Protein AF-A0A662FKS8-F1 (afdb_monomer)

Nearest PDB structures (foldseek):
  6sqw-assembly1_A  TM=7.108E-01  e=2.155E-01  Mus musculus
  2efk-assembly1_A-2  TM=2.764E-01  e=3.261E+00  Homo sapiens
  2ysu-assembly1_B  TM=3.121E-01  e=6.078E+00  Escherichia coli
  3m3w-assembly1_A  TM=3.050E-01  e=9.032E+00  Mus musculus

Structure (mmCIF, N/CA/C/O backbone):
data_AF-A0A662FKS8-F1
#
_entry.id   AF-A0A662FKS8-F1
#
loop_
_atom_site.group_PDB
_atom_site.id
_atom_site.type_symbol
_atom_site.label_atom_id
_atom_site.label_alt_id
_atom_site.label_comp_id
_atom_site.label_asym_id
_atom_site.label_entity_id
_atom_site.label_seq_id
_atom_site.pdbx_PDB_ins_code
_atom_site.Cartn_x
_atom_site.Cartn_y
_atom_site.Cartn_z
_atom_site.occupancy
_atom_site.B_iso_or_equiv
_atom_site.auth_seq_id
_atom_site.auth_comp_id
_atom_site.auth_asym_id
_atom_site.auth_atom_id
_atom_site.pdbx_PDB_model_num
ATOM 1 N N . MET A 1 1 ? -6.201 -9.987 4.653 1.00 87.56 1 MET A N 1
ATOM 2 C CA . MET A 1 1 ? -5.040 -9.617 3.800 1.00 87.56 1 MET A CA 1
ATOM 3 C C . MET A 1 1 ? -4.312 -8.409 4.376 1.00 87.56 1 MET A C 1
ATOM 5 O O . MET A 1 1 ? -3.123 -8.530 4.635 1.00 87.56 1 MET A O 1
ATOM 9 N N . LEU A 1 2 ? -5.016 -7.303 4.649 1.00 87.38 2 LEU A N 1
ATOM 10 C CA . LEU A 1 2 ? -4.445 -6.095 5.264 1.00 87.38 2 LEU A CA 1
ATOM 11 C C . LEU A 1 2 ? -3.769 -6.358 6.621 1.00 87.38 2 LEU A C 1
ATOM 13 O O . LEU A 1 2 ? -2.691 -5.835 6.868 1.00 87.38 2 LEU A O 1
ATOM 17 N N . ASP A 1 3 ? -4.289 -7.275 7.442 1.00 90.62 3 ASP A N 1
ATOM 18 C CA . ASP A 1 3 ? -3.615 -7.649 8.698 1.00 90.62 3 ASP A CA 1
ATOM 19 C C . ASP A 1 3 ? -2.212 -8.233 8.472 1.00 90.62 3 ASP A C 1
ATOM 21 O O . ASP A 1 3 ? -1.284 -7.955 9.229 1.00 90.62 3 ASP A O 1
ATOM 25 N N . LYS A 1 4 ? -2.026 -9.011 7.394 1.00 95.06 4 LYS A N 1
ATOM 26 C CA . LYS A 1 4 ? -0.710 -9.551 7.020 1.00 95.06 4 LYS A CA 1
ATOM 27 C C . LYS A 1 4 ? 0.230 -8.438 6.549 1.00 95.06 4 LYS A C 1
ATOM 29 O O . LYS A 1 4 ? 1.414 -8.484 6.861 1.00 95.06 4 LYS A O 1
ATOM 34 N N . ILE A 1 5 ? -0.297 -7.432 5.848 1.00 94.88 5 ILE A N 1
ATOM 35 C CA . ILE A 1 5 ? 0.454 -6.230 5.459 1.00 94.88 5 ILE A CA 1
ATOM 36 C C . ILE A 1 5 ? 0.915 -5.458 6.702 1.00 94.88 5 ILE A C 1
ATOM 38 O O . ILE A 1 5 ? 2.095 -5.127 6.813 1.00 94.88 5 ILE A O 1
ATOM 42 N N . ASN A 1 6 ? 0.032 -5.271 7.683 1.00 92.88 6 ASN A N 1
ATOM 43 C CA . ASN A 1 6 ? 0.369 -4.609 8.944 1.00 92.88 6 ASN A CA 1
ATOM 44 C C . ASN A 1 6 ? 1.439 -5.375 9.733 1.00 92.88 6 ASN A C 1
ATOM 46 O O . ASN A 1 6 ? 2.321 -4.764 10.333 1.00 92.88 6 ASN A O 1
ATOM 50 N N . LEU A 1 7 ? 1.417 -6.713 9.712 1.00 95.50 7 LEU A N 1
ATOM 51 C CA . LEU A 1 7 ? 2.482 -7.523 10.317 1.00 95.50 7 LEU A CA 1
ATOM 52 C C . LEU A 1 7 ? 3.845 -7.286 9.648 1.00 95.50 7 LEU A C 1
ATOM 54 O O . LEU A 1 7 ? 4.850 -7.175 10.352 1.00 95.50 7 LEU A O 1
ATOM 58 N N . ILE A 1 8 ? 3.882 -7.165 8.317 1.00 95.44 8 ILE A N 1
ATOM 59 C CA . ILE A 1 8 ? 5.109 -6.835 7.576 1.00 95.44 8 ILE A CA 1
ATOM 60 C C . ILE A 1 8 ? 5.602 -5.438 7.962 1.00 95.44 8 ILE A C 1
ATOM 62 O O . ILE A 1 8 ? 6.772 -5.289 8.315 1.00 95.44 8 ILE A O 1
ATOM 66 N N . ASN A 1 9 ? 4.720 -4.435 7.958 1.00 95.12 9 ASN A N 1
ATOM 67 C CA . ASN A 1 9 ? 5.073 -3.062 8.326 1.00 95.12 9 ASN A CA 1
ATOM 68 C C . ASN A 1 9 ? 5.635 -2.982 9.752 1.00 95.12 9 ASN A C 1
ATOM 70 O O . ASN A 1 9 ? 6.701 -2.406 9.945 1.00 95.12 9 ASN A O 1
ATOM 74 N N . LYS A 1 10 ? 5.018 -3.667 10.726 1.00 94.81 10 LYS A N 1
ATOM 75 C CA . LYS A 1 10 ? 5.552 -3.777 12.097 1.00 94.81 10 LYS A CA 1
ATOM 76 C C . LYS A 1 10 ? 6.940 -4.418 12.142 1.00 94.81 10 LYS A C 1
ATOM 78 O O . LYS A 1 10 ? 7.784 -4.009 12.935 1.00 94.81 10 LYS A O 1
ATOM 83 N N . GLY A 1 11 ? 7.183 -5.447 11.328 1.00 96.56 11 GLY A N 1
ATOM 84 C CA . GLY A 1 11 ? 8.498 -6.083 11.229 1.00 96.56 11 GLY A CA 1
ATOM 85 C C . GLY A 1 11 ? 9.567 -5.137 10.677 1.00 96.56 11 GLY A C 1
ATOM 86 O O . GLY A 1 11 ? 10.688 -5.105 11.179 1.00 96.56 11 GLY A O 1
ATOM 87 N N . LEU A 1 12 ? 9.211 -4.334 9.676 1.00 93.88 12 LEU A N 1
ATOM 88 C CA . LEU A 1 12 ? 10.117 -3.373 9.053 1.00 93.88 12 LEU A CA 1
ATOM 89 C C . LEU A 1 12 ? 10.364 -2.148 9.924 1.00 93.88 12 LEU A C 1
ATOM 91 O O . LEU A 1 12 ? 11.506 -1.720 10.020 1.00 93.88 12 LEU A O 1
ATOM 95 N N . GLU A 1 13 ? 9.346 -1.648 10.618 1.00 94.62 13 GLU A N 1
ATOM 96 C CA . GLU A 1 13 ? 9.494 -0.580 11.608 1.00 94.62 13 GLU A CA 1
ATOM 97 C C . GLU A 1 13 ? 10.443 -1.006 12.734 1.00 94.62 13 GLU A C 1
ATOM 99 O O . GLU A 1 13 ? 11.338 -0.257 13.110 1.00 94.62 13 GLU A O 1
ATOM 104 N N . LYS A 1 14 ? 10.336 -2.250 13.221 1.00 96.25 14 LYS A N 1
ATOM 105 C CA . LYS A 1 14 ? 11.303 -2.797 14.189 1.00 96.25 14 LYS A CA 1
ATOM 106 C C . LYS A 1 14 ? 12.727 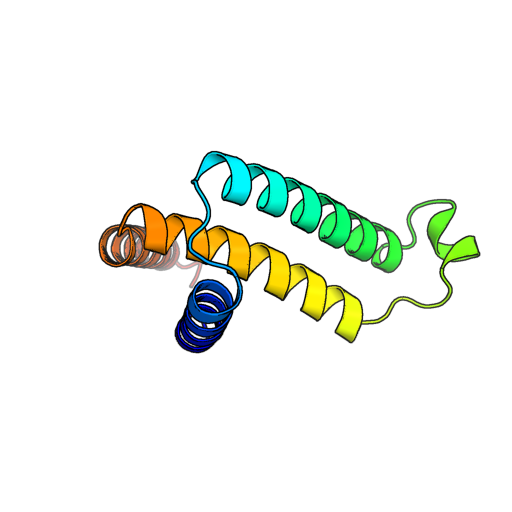-2.866 13.636 1.00 96.25 14 LYS A C 1
ATOM 108 O O . LYS A 1 14 ? 13.677 -2.728 14.399 1.00 96.25 14 LYS A O 1
ATOM 113 N N . LYS A 1 15 ? 12.879 -3.130 12.335 1.00 95.88 15 LYS A N 1
ATOM 114 C CA . LYS A 1 15 ? 14.184 -3.297 11.682 1.00 95.88 15 LYS A CA 1
ATOM 115 C C . LYS A 1 15 ? 14.849 -1.965 11.326 1.00 95.88 15 LYS A C 1
ATOM 117 O O . LYS A 1 15 ? 16.065 -1.859 11.440 1.00 95.88 15 LYS A O 1
ATOM 122 N N . PHE A 1 16 ? 14.075 -0.987 10.865 1.00 92.69 16 PHE A N 1
ATOM 123 C CA . PHE A 1 16 ? 14.574 0.247 10.249 1.00 92.69 16 PHE A CA 1
ATOM 124 C C . PHE A 1 16 ? 14.147 1.526 10.981 1.00 92.69 16 PHE A C 1
ATOM 126 O O . PHE A 1 16 ? 14.620 2.607 10.642 1.00 92.69 16 PHE A O 1
ATOM 133 N N . GLY A 1 17 ? 13.298 1.411 12.002 1.00 91.44 17 GLY A N 1
ATOM 134 C CA . GLY A 1 17 ? 12.693 2.540 12.697 1.00 91.44 17 GLY A CA 1
ATOM 135 C C . GLY A 1 17 ? 11.403 3.020 12.032 1.00 91.44 17 GLY A C 1
ATOM 136 O O . GLY A 1 17 ? 11.062 2.637 10.910 1.00 91.44 17 GLY A O 1
ATOM 137 N N . LYS A 1 18 ? 10.666 3.862 12.758 1.00 89.25 18 LYS A N 1
ATOM 138 C CA . LYS A 1 18 ? 9.447 4.503 12.261 1.00 89.25 18 LYS A CA 1
ATOM 139 C C . LYS A 1 18 ? 9.805 5.667 11.341 1.00 89.25 18 LYS A C 1
ATOM 141 O O . LYS A 1 18 ? 10.645 6.495 11.687 1.00 89.25 18 LYS A O 1
ATOM 146 N N . GLU A 1 19 ? 9.141 5.742 10.193 1.00 91.00 19 GLU A N 1
ATOM 147 C CA . GLU A 1 19 ? 9.295 6.843 9.241 1.00 91.00 19 GLU A CA 1
ATOM 148 C C . GLU A 1 19 ? 8.317 7.987 9.543 1.00 91.00 19 GLU A C 1
ATOM 150 O O . GLU A 1 19 ? 7.203 7.775 10.039 1.00 91.00 19 GLU A O 1
ATOM 155 N N . ASP A 1 20 ? 8.741 9.215 9.242 1.00 94.88 20 ASP A N 1
ATOM 156 C CA . ASP A 1 20 ? 7.867 10.385 9.255 1.00 94.88 20 ASP A CA 1
ATOM 157 C C . ASP A 1 20 ? 6.888 10.343 8.060 1.00 94.88 20 ASP A C 1
ATOM 159 O O . ASP A 1 20 ? 7.158 9.676 7.055 1.00 94.88 20 ASP A O 1
ATOM 163 N N . PRO A 1 21 ? 5.738 11.035 8.137 1.00 96.94 21 PRO A N 1
ATOM 164 C CA . PRO A 1 21 ? 4.688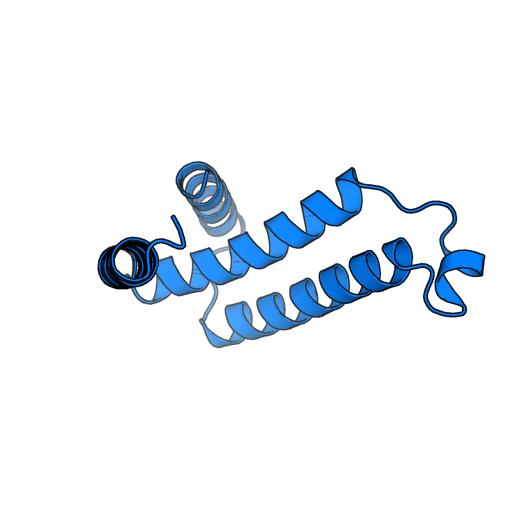 10.890 7.137 1.00 96.94 21 PRO A CA 1
ATOM 165 C C . PRO A 1 21 ? 5.099 11.450 5.771 1.00 96.94 21 PRO A C 1
ATOM 167 O O . PRO A 1 21 ? 4.641 10.938 4.753 1.00 96.94 21 PRO A O 1
ATOM 170 N N . PHE A 1 22 ? 6.000 12.436 5.711 1.00 97.75 22 PHE A N 1
ATOM 171 C CA . PHE A 1 22 ? 6.485 12.961 4.435 1.00 97.75 22 PHE A CA 1
ATOM 172 C C . PHE A 1 22 ? 7.401 11.958 3.738 1.00 97.75 22 PHE A C 1
ATOM 174 O O . PHE A 1 22 ? 7.275 11.767 2.530 1.00 97.75 22 PHE A O 1
ATOM 181 N N . ARG A 1 23 ? 8.250 11.240 4.484 1.00 97.00 23 ARG A N 1
ATOM 182 C CA . ARG A 1 23 ? 9.017 10.112 3.933 1.00 97.00 23 ARG A CA 1
ATOM 183 C C . ARG A 1 23 ? 8.124 8.973 3.457 1.00 97.00 23 ARG A C 1
ATOM 185 O O . ARG A 1 23 ? 8.345 8.461 2.359 1.00 97.00 23 ARG A O 1
ATOM 192 N N . ILE A 1 24 ? 7.084 8.626 4.218 1.00 97.50 24 ILE A N 1
ATOM 193 C CA . ILE A 1 24 ? 6.104 7.619 3.781 1.00 97.50 24 ILE A CA 1
ATOM 194 C C . ILE A 1 24 ? 5.456 8.055 2.457 1.00 97.50 24 ILE A C 1
ATOM 196 O O . ILE A 1 24 ? 5.347 7.246 1.538 1.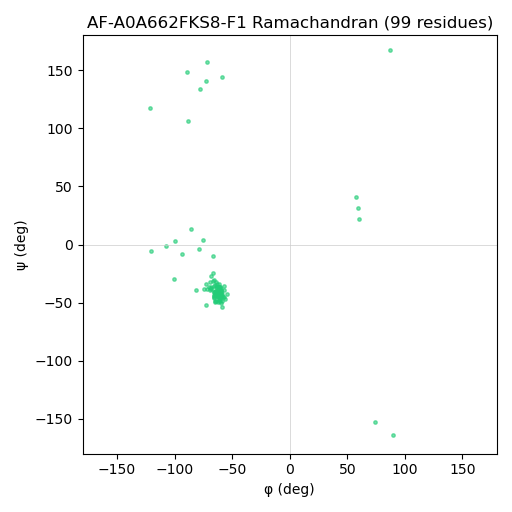00 97.50 24 ILE A O 1
ATOM 200 N N . MET A 1 25 ? 5.103 9.337 2.311 1.00 98.38 25 MET A N 1
ATOM 201 C CA . MET A 1 25 ? 4.563 9.868 1.055 1.00 98.38 25 MET A CA 1
ATOM 202 C C . MET A 1 25 ? 5.572 9.832 -0.098 1.00 98.38 25 MET A C 1
ATOM 204 O O . MET A 1 25 ? 5.186 9.490 -1.213 1.00 98.38 25 MET A O 1
ATOM 208 N N . THR A 1 26 ? 6.854 10.137 0.138 1.00 98.19 26 THR A N 1
ATOM 209 C CA . THR A 1 26 ? 7.875 10.012 -0.920 1.00 98.19 26 THR A CA 1
ATOM 210 C C . THR A 1 26 ? 8.012 8.575 -1.411 1.00 98.19 26 THR A C 1
ATOM 212 O O . THR A 1 26 ? 8.045 8.357 -2.619 1.00 98.19 26 THR A O 1
ATOM 215 N N . ARG A 1 27 ? 7.992 7.598 -0.495 1.00 97.25 27 ARG A N 1
ATOM 216 C CA . ARG A 1 27 ? 8.022 6.176 -0.846 1.00 97.25 27 ARG A CA 1
ATOM 217 C C . ARG A 1 27 ? 6.760 5.762 -1.588 1.00 97.25 27 ARG A C 1
ATOM 219 O O . ARG A 1 27 ? 6.855 5.133 -2.626 1.00 97.25 27 ARG A O 1
ATOM 226 N N . LEU A 1 28 ? 5.579 6.189 -1.135 1.00 98.44 28 LEU A N 1
ATOM 227 C CA . LEU A 1 28 ? 4.326 5.904 -1.838 1.00 98.44 28 LEU A CA 1
ATOM 228 C C . LEU A 1 28 ? 4.376 6.350 -3.309 1.00 98.44 28 LEU A C 1
ATOM 230 O O . LEU A 1 28 ? 3.924 5.617 -4.184 1.00 98.44 28 LEU A O 1
ATOM 234 N N . LEU A 1 29 ? 4.924 7.536 -3.582 1.00 98.56 29 LEU A N 1
ATOM 235 C CA . LEU A 1 29 ? 5.065 8.051 -4.946 1.00 98.56 29 LEU A CA 1
ATOM 236 C C . LEU A 1 29 ? 6.081 7.254 -5.775 1.00 98.56 29 LEU A C 1
ATOM 238 O O . LEU A 1 29 ? 5.834 7.021 -6.958 1.00 98.56 29 LEU A O 1
ATOM 242 N N . GLU A 1 30 ? 7.184 6.818 -5.165 1.00 98.44 30 GLU A N 1
ATOM 243 C CA . GLU A 1 30 ? 8.156 5.909 -5.784 1.00 98.44 30 GLU A CA 1
ATOM 244 C C . GLU A 1 30 ? 7.486 4.586 -6.187 1.00 98.44 30 GLU A C 1
ATOM 246 O O . GLU A 1 30 ? 7.477 4.242 -7.371 1.00 98.44 30 GLU A O 1
ATOM 251 N N . GLU A 1 31 ? 6.802 3.924 -5.248 1.00 98.38 31 GLU A N 1
ATOM 252 C CA . GLU A 1 31 ? 6.114 2.646 -5.487 1.00 98.38 31 GLU A CA 1
ATOM 253 C C . GLU A 1 31 ? 4.981 2.782 -6.522 1.00 98.38 31 GLU A C 1
ATOM 255 O O . GLU A 1 31 ? 4.741 1.888 -7.335 1.00 98.38 31 GLU A O 1
ATOM 260 N N . CYS A 1 32 ? 4.292 3.930 -6.562 1.00 98.56 32 CYS A N 1
ATOM 261 C CA . CYS A 1 32 ? 3.302 4.217 -7.605 1.00 98.56 32 CYS A CA 1
ATOM 262 C C . CYS A 1 32 ? 3.945 4.333 -8.995 1.00 98.56 32 CYS A C 1
ATOM 264 O O . CYS A 1 32 ? 3.344 3.909 -9.984 1.00 98.56 32 CYS A O 1
ATOM 266 N N . GLY A 1 33 ? 5.157 4.888 -9.086 1.00 98.00 33 GLY A N 1
ATOM 267 C CA . GLY A 1 33 ? 5.935 4.930 -10.323 1.00 98.00 33 GLY A CA 1
ATOM 268 C C . GLY A 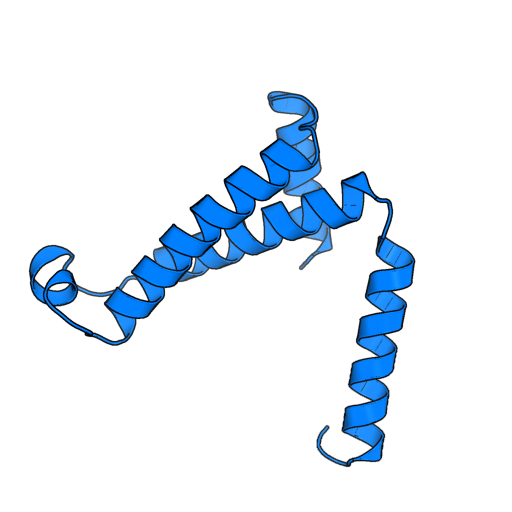1 33 ? 6.335 3.534 -10.806 1.00 98.00 33 GLY A C 1
ATOM 269 O O . GLY A 1 33 ? 6.197 3.235 -11.997 1.00 98.00 33 GLY A O 1
ATOM 270 N N . GLU A 1 34 ? 6.765 2.661 -9.892 1.00 97.12 34 GLU A N 1
ATOM 271 C CA . GLU A 1 34 ? 7.101 1.265 -10.203 1.00 97.12 34 GLU A CA 1
ATOM 272 C C . GLU A 1 34 ? 5.867 0.466 -10.642 1.00 97.12 34 GLU A C 1
ATOM 274 O O . GLU A 1 34 ? 5.893 -0.211 -11.678 1.00 97.12 34 GLU A O 1
ATOM 279 N N . LEU A 1 35 ? 4.744 0.615 -9.933 1.00 97.75 35 LEU A N 1
ATOM 280 C CA . LEU A 1 35 ? 3.476 -0.001 -10.316 1.00 97.75 35 LEU A CA 1
ATOM 281 C C . LEU A 1 35 ? 3.011 0.487 -11.696 1.00 97.75 35 LEU A C 1
ATOM 283 O O . LEU A 1 35 ? 2.665 -0.329 -12.553 1.00 97.75 35 LEU A O 1
ATOM 287 N N . ALA A 1 36 ? 3.058 1.797 -11.954 1.00 95.88 36 ALA A N 1
ATOM 288 C CA . ALA A 1 36 ? 2.712 2.363 -13.257 1.00 95.88 36 ALA A CA 1
ATOM 289 C C . ALA A 1 36 ? 3.623 1.829 -14.374 1.00 95.88 36 ALA A C 1
ATOM 291 O O . ALA A 1 36 ? 3.163 1.569 -15.489 1.00 95.88 36 ALA A O 1
ATOM 292 N N . GLN A 1 37 ? 4.909 1.612 -14.084 1.00 93.00 37 GLN A N 1
ATOM 293 C CA . GLN A 1 37 ? 5.823 0.963 -15.016 1.00 93.00 37 GLN A CA 1
ATOM 294 C C . GLN A 1 37 ? 5.414 -0.484 -15.315 1.00 93.00 37 GLN A C 1
ATOM 296 O O . GLN A 1 37 ? 5.455 -0.865 -16.487 1.00 93.00 37 GLN A O 1
ATOM 301 N N . GLN A 1 38 ? 5.034 -1.279 -14.310 1.00 94.25 38 GLN A N 1
ATOM 302 C CA . GLN A 1 38 ? 4.577 -2.653 -14.542 1.00 94.25 38 GLN A CA 1
ATOM 303 C C . GLN A 1 38 ? 3.274 -2.682 -15.344 1.00 94.25 38 GLN A C 1
ATOM 305 O O . GLN A 1 38 ? 3.169 -3.461 -16.286 1.00 94.25 38 GLN A O 1
ATOM 310 N N . VAL A 1 39 ? 2.314 -1.801 -15.045 1.00 94.06 39 VAL A N 1
ATOM 311 C CA . VAL A 1 39 ? 1.075 -1.677 -15.832 1.00 94.06 39 VAL A CA 1
ATOM 312 C C . VAL A 1 39 ? 1.394 -1.335 -17.287 1.00 94.06 39 VAL A C 1
ATOM 314 O O . VAL A 1 39 ? 0.946 -2.032 -18.188 1.00 94.06 39 VAL A O 1
ATOM 317 N N . ASN A 1 40 ? 2.244 -0.333 -17.536 1.00 91.00 40 ASN A N 1
ATOM 318 C CA . ASN A 1 40 ? 2.666 0.020 -18.895 1.00 91.00 40 ASN A CA 1
ATOM 319 C C . ASN A 1 40 ? 3.310 -1.167 -19.639 1.00 91.00 40 ASN A C 1
ATOM 321 O O . ASN A 1 40 ? 3.067 -1.348 -20.833 1.00 91.00 40 ASN A O 1
ATOM 325 N N . HIS A 1 41 ? 4.107 -1.976 -18.933 1.00 90.06 41 HIS A N 1
ATOM 326 C CA . HIS A 1 41 ? 4.725 -3.173 -19.498 1.00 90.06 41 HIS A CA 1
ATOM 327 C C . HIS A 1 41 ? 3.674 -4.229 -19.873 1.00 90.06 41 HIS A C 1
ATOM 329 O O . HIS A 1 41 ? 3.741 -4.776 -20.972 1.00 90.06 41 HIS A O 1
ATOM 335 N N . PHE A 1 42 ? 2.682 -4.468 -19.012 1.00 91.19 42 PHE A N 1
ATOM 336 C CA . PHE A 1 42 ? 1.580 -5.402 -19.271 1.00 91.19 42 PHE A CA 1
ATOM 337 C C . PHE A 1 42 ? 0.668 -4.966 -20.422 1.00 91.19 42 PHE A C 1
ATOM 339 O O . PHE A 1 42 ? 0.310 -5.796 -21.252 1.00 91.19 42 PHE A O 1
ATOM 346 N N . GLU A 1 43 ? 0.357 -3.674 -20.519 1.00 90.88 43 GLU A N 1
ATOM 347 C CA . GLU A 1 43 ? -0.473 -3.115 -21.596 1.00 90.88 43 GLU A CA 1
ATOM 348 C C . GLU A 1 43 ? 0.278 -2.992 -22.936 1.00 90.88 43 GLU A C 1
ATOM 350 O O . GLU A 1 4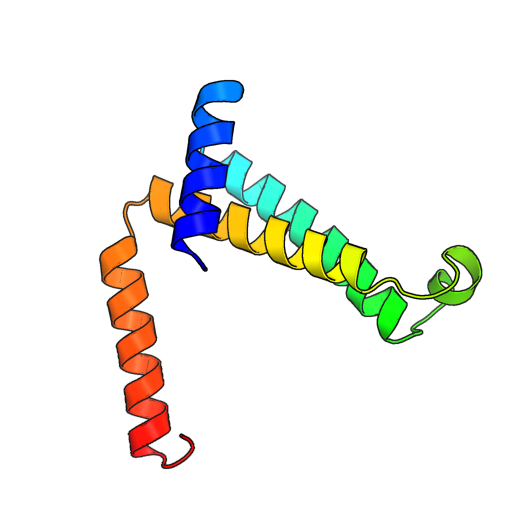3 ? -0.240 -2.420 -23.895 1.00 90.88 43 GLU A O 1
ATOM 355 N N . GLY A 1 44 ? 1.529 -3.468 -23.016 1.00 81.12 44 GLY A N 1
ATOM 356 C CA . GLY A 1 44 ? 2.324 -3.468 -24.250 1.00 81.12 44 GLY A CA 1
ATOM 357 C C . GLY A 1 44 ? 2.563 -2.070 -24.831 1.00 81.12 44 GLY A C 1
ATOM 358 O O . GLY A 1 44 ? 2.805 -1.911 -26.026 1.00 81.12 44 GLY A O 1
ATOM 359 N N . SER A 1 45 ? 2.465 -1.026 -24.006 1.00 72.00 45 SER A N 1
ATOM 360 C CA . SER A 1 45 ? 2.449 0.352 -24.486 1.00 72.00 45 SER A CA 1
ATOM 361 C C . SER A 1 45 ? 3.865 0.927 -24.600 1.00 72.00 45 SER A C 1
ATOM 363 O O . SER A 1 45 ? 4.496 1.300 -23.611 1.00 72.00 45 SER A O 1
ATOM 365 N N . GLY A 1 46 ? 4.355 1.075 -25.834 1.00 67.12 46 GLY A N 1
ATOM 366 C CA . GLY A 1 46 ? 5.600 1.783 -26.156 1.00 67.12 46 GLY A CA 1
ATOM 367 C C . GLY A 1 46 ? 6.868 0.917 -26.149 1.00 67.12 46 GLY A C 1
ATOM 368 O O . GLY A 1 46 ? 6.832 -0.308 -26.188 1.00 67.12 46 GLY A O 1
ATOM 369 N N . LEU A 1 47 ? 8.038 1.567 -26.105 1.00 70.38 47 LEU A N 1
ATOM 370 C CA . LEU A 1 47 ? 9.355 0.918 -26.262 1.00 70.38 47 LEU A CA 1
ATOM 371 C C . LEU A 1 47 ? 9.737 -0.047 -25.119 1.00 70.38 47 LEU A C 1
ATOM 373 O O . LEU A 1 47 ? 10.753 -0.735 -25.225 1.00 70.38 47 LEU A O 1
ATOM 377 N N . LYS A 1 48 ? 8.984 -0.082 -24.009 1.00 63.59 48 LYS A N 1
ATOM 378 C CA . LYS A 1 48 ? 9.319 -0.908 -22.838 1.00 63.59 48 LYS A CA 1
ATOM 379 C C . LYS A 1 48 ? 9.092 -2.397 -23.081 1.00 63.59 48 LYS A C 1
ATOM 381 O O . LYS A 1 48 ? 9.917 -3.181 -22.624 1.00 63.59 48 LYS A O 1
ATOM 386 N N . GLN A 1 49 ? 8.082 -2.785 -23.861 1.00 64.50 49 GLN A N 1
ATOM 387 C CA . GLN A 1 49 ? 7.872 -4.191 -24.226 1.00 64.50 49 GLN A CA 1
ATOM 388 C C . GLN A 1 49 ? 9.092 -4.760 -24.973 1.00 64.50 49 GLN A C 1
ATOM 390 O O . GLN A 1 49 ? 9.580 -5.838 -24.649 1.00 64.50 49 GLN A O 1
ATOM 395 N N . LEU A 1 50 ? 9.669 -3.969 -25.884 1.00 65.69 50 LEU A N 1
ATOM 396 C CA . LEU A 1 50 ? 10.881 -4.334 -26.627 1.00 65.69 50 LEU A CA 1
ATOM 397 C C . LEU A 1 50 ? 12.133 -4.448 -25.737 1.00 65.69 50 LEU A C 1
ATOM 399 O O . LEU A 1 50 ? 13.079 -5.136 -26.107 1.00 65.69 50 LEU A O 1
ATOM 403 N N . LYS A 1 51 ? 12.167 -3.767 -24.582 1.00 70.94 51 LYS A N 1
ATOM 404 C CA . LYS A 1 51 ? 13.342 -3.706 -23.691 1.00 70.94 51 LYS A CA 1
ATOM 405 C C . LYS A 1 51 ? 13.269 -4.643 -22.486 1.00 70.94 51 LYS A C 1
ATOM 407 O O . LYS A 1 51 ? 14.312 -5.036 -21.977 1.00 70.94 51 LYS A O 1
ATOM 412 N N . MET A 1 52 ? 12.072 -4.938 -21.983 1.00 71.25 52 MET A N 1
ATOM 413 C CA . MET A 1 52 ? 11.881 -5.591 -20.679 1.00 71.25 52 MET A CA 1
ATOM 414 C C . MET A 1 52 ? 11.437 -7.057 -20.783 1.00 71.25 52 MET A C 1
ATOM 416 O O . MET A 1 52 ? 11.317 -7.723 -19.755 1.00 71.25 52 MET A O 1
ATOM 420 N N . GLY A 1 53 ? 11.253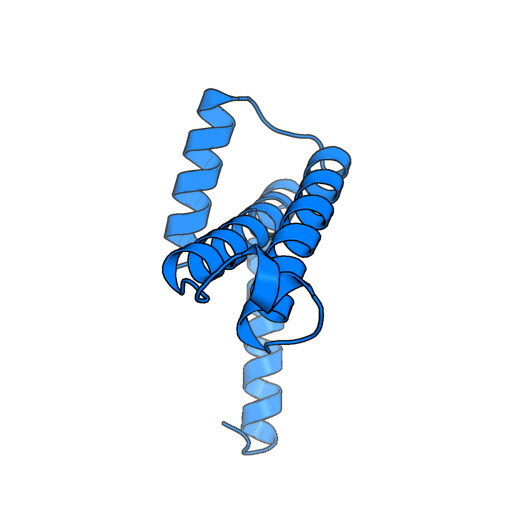 -7.573 -22.002 1.00 80.12 53 GLY A N 1
ATOM 421 C CA . GLY A 1 53 ? 10.825 -8.950 -22.248 1.00 80.12 53 GLY A CA 1
ATOM 422 C C . GLY A 1 53 ? 9.346 -9.158 -21.932 1.00 80.12 53 GLY A C 1
ATOM 423 O O . GLY A 1 53 ? 8.555 -8.221 -22.013 1.00 80.12 53 GLY A O 1
ATOM 424 N N . GLU A 1 54 ? 8.965 -10.379 -21.567 1.00 85.00 54 GLU A N 1
ATOM 425 C CA . GLU A 1 54 ? 7.574 -10.695 -21.232 1.00 85.00 54 GLU A CA 1
ATOM 426 C C . GLU A 1 54 ? 7.157 -10.110 -19.867 1.00 85.00 54 GLU A C 1
ATOM 428 O O . GLU A 1 54 ? 7.943 -10.151 -18.908 1.00 85.00 54 GLU A O 1
ATOM 433 N N . PRO A 1 55 ? 5.922 -9.593 -19.741 1.00 88.56 55 PRO A N 1
ATOM 434 C CA . PRO A 1 55 ? 5.383 -9.140 -18.465 1.00 88.56 55 PRO A CA 1
ATOM 435 C C . PRO A 1 55 ? 5.345 -10.263 -17.417 1.00 88.56 55 PRO A C 1
ATOM 437 O O . PRO A 1 55 ? 5.058 -11.423 -17.716 1.00 88.56 55 PRO A O 1
ATOM 440 N N . ASN A 1 56 ? 5.604 -9.925 -16.151 1.00 91.75 56 ASN A N 1
ATOM 441 C CA . ASN A 1 56 ? 5.684 -10.895 -15.056 1.00 91.75 56 ASN A CA 1
ATOM 442 C C . ASN A 1 56 ? 4.662 -10.572 -13.955 1.00 91.75 56 ASN A C 1
ATOM 444 O O . ASN A 1 56 ? 4.743 -9.535 -13.295 1.00 91.75 56 ASN A O 1
ATOM 448 N N . LYS A 1 57 ? 3.711 -11.488 -13.723 1.00 94.69 57 LYS A N 1
ATOM 449 C CA . LYS A 1 57 ? 2.609 -11.271 -12.768 1.00 94.69 57 LYS A CA 1
ATOM 450 C C . LYS A 1 57 ? 3.092 -11.176 -11.323 1.00 94.69 57 LYS A C 1
ATOM 452 O O . LYS A 1 57 ? 2.492 -10.452 -10.538 1.00 94.69 57 LYS A O 1
ATOM 457 N N . GLN A 1 58 ? 4.167 -11.876 -10.967 1.00 96.69 58 GLN A N 1
ATOM 458 C CA . GLN A 1 58 ? 4.761 -11.798 -9.636 1.00 96.69 58 GLN A CA 1
ATOM 459 C C . GLN A 1 58 ? 5.399 -10.427 -9.388 1.00 96.69 58 GLN A C 1
ATOM 461 O O . GLN A 1 58 ? 5.268 -9.908 -8.285 1.00 96.69 58 GLN A O 1
ATOM 466 N N . LYS A 1 59 ? 6.028 -9.816 -10.404 1.00 95.25 59 LYS A N 1
ATOM 467 C CA . LYS A 1 59 ? 6.538 -8.438 -10.305 1.00 95.25 59 LYS A CA 1
ATOM 468 C C . LYS A 1 59 ? 5.399 -7.441 -10.123 1.00 95.25 59 LYS A C 1
ATOM 470 O O . LYS A 1 59 ? 5.429 -6.668 -9.180 1.00 95.25 59 LYS A O 1
ATOM 475 N N . LEU A 1 60 ? 4.352 -7.533 -10.944 1.00 96.69 60 LEU A N 1
ATOM 476 C CA . LEU A 1 60 ? 3.172 -6.678 -10.789 1.00 96.69 60 LEU A CA 1
ATOM 477 C C . LEU A 1 60 ? 2.539 -6.821 -9.393 1.00 96.69 60 LEU A C 1
ATOM 479 O O . LEU A 1 60 ? 2.234 -5.823 -8.750 1.00 96.69 60 LEU A O 1
ATOM 483 N N . ALA A 1 61 ? 2.379 -8.052 -8.899 1.00 97.56 61 ALA A N 1
ATOM 484 C CA . ALA A 1 61 ? 1.836 -8.303 -7.565 1.00 97.56 61 ALA A CA 1
ATOM 485 C C . ALA A 1 61 ? 2.718 -7.729 -6.445 1.00 97.56 61 ALA A C 1
ATOM 487 O O . ALA A 1 61 ? 2.185 -7.237 -5.451 1.00 97.56 61 ALA A O 1
ATOM 488 N N . LYS A 1 62 ? 4.047 -7.777 -6.608 1.00 97.31 62 LYS A N 1
ATOM 489 C CA . LYS A 1 62 ? 4.994 -7.151 -5.682 1.00 97.31 62 LYS A CA 1
ATOM 490 C C . LYS A 1 62 ? 4.787 -5.633 -5.638 1.00 97.31 62 LYS A C 1
ATOM 492 O O . LYS A 1 62 ? 4.590 -5.114 -4.546 1.00 97.31 62 LYS A O 1
ATOM 497 N N . GLU A 1 63 ? 4.712 -4.954 -6.783 1.00 98.25 63 GLU A N 1
ATOM 498 C CA . GLU A 1 63 ? 4.571 -3.487 -6.761 1.00 98.25 63 GLU A CA 1
ATOM 499 C C . GLU A 1 63 ? 3.190 -3.054 -6.234 1.00 98.25 63 GLU A C 1
ATOM 501 O O . GLU A 1 63 ? 3.070 -2.065 -5.516 1.00 98.25 63 GLU A O 1
ATOM 506 N N . VAL A 1 64 ? 2.133 -3.844 -6.481 1.00 98.25 64 VAL A N 1
ATOM 507 C CA . VAL A 1 64 ? 0.830 -3.644 -5.815 1.00 98.25 64 VAL A CA 1
ATOM 508 C C . VAL A 1 64 ? 0.967 -3.770 -4.294 1.00 98.25 64 VAL A C 1
ATOM 510 O O . VAL A 1 64 ? 0.415 -2.959 -3.548 1.00 98.25 64 VAL A O 1
ATOM 513 N N . GLN A 1 65 ? 1.688 -4.785 -3.812 1.00 97.81 65 GLN A N 1
ATOM 514 C CA . GLN A 1 65 ? 1.922 -4.969 -2.383 1.00 97.81 65 GLN A CA 1
ATOM 515 C C . GLN A 1 65 ? 2.705 -3.797 -1.780 1.00 97.81 65 GLN A C 1
ATOM 517 O O . GLN A 1 65 ? 2.367 -3.369 -0.673 1.00 97.81 65 GLN A O 1
ATOM 522 N N . ASP A 1 66 ? 3.729 -3.300 -2.469 1.00 98.00 66 ASP A N 1
ATOM 523 C CA . ASP A 1 66 ? 4.571 -2.211 -1.981 1.00 98.00 66 ASP A CA 1
ATOM 524 C C . ASP A 1 66 ? 3.769 -0.894 -1.871 1.00 98.00 66 ASP A C 1
ATOM 526 O O . ASP A 1 66 ? 3.789 -0.258 -0.812 1.00 98.00 66 ASP A O 1
ATOM 530 N N . VAL A 1 67 ? 2.893 -0.588 -2.841 1.00 98.44 67 VAL A N 1
ATOM 531 C CA . VAL A 1 67 ? 1.926 0.527 -2.735 1.00 98.44 67 VAL A CA 1
ATOM 532 C C . VAL A 1 67 ? 0.982 0.358 -1.539 1.00 98.44 67 VAL A C 1
ATOM 534 O O . VAL A 1 67 ? 0.838 1.274 -0.723 1.00 98.44 67 VAL A O 1
ATOM 537 N N . ILE A 1 68 ? 0.348 -0.814 -1.387 1.00 98.12 68 ILE A N 1
ATOM 538 C CA . ILE A 1 68 ? -0.575 -1.073 -0.265 1.00 98.12 68 ILE A CA 1
ATOM 539 C C . ILE A 1 68 ? 0.153 -0.914 1.074 1.00 98.12 68 ILE A C 1
ATOM 541 O O . ILE A 1 68 ? -0.414 -0.385 2.030 1.00 98.12 68 ILE A O 1
ATOM 545 N N . ARG A 1 69 ? 1.417 -1.340 1.164 1.00 97.00 69 ARG A N 1
ATOM 546 C CA . ARG A 1 69 ? 2.222 -1.193 2.379 1.00 97.00 69 ARG A CA 1
ATOM 547 C C . ARG A 1 69 ? 2.428 0.262 2.764 1.00 97.00 69 ARG A C 1
ATOM 549 O O . ARG A 1 69 ? 2.206 0.574 3.934 1.00 97.00 69 ARG A O 1
ATOM 556 N N . CYS A 1 70 ? 2.786 1.126 1.817 1.00 97.44 70 CYS A N 1
ATOM 557 C CA . CYS A 1 70 ? 2.940 2.556 2.078 1.00 97.44 70 CYS A CA 1
ATOM 558 C C . CYS A 1 70 ? 1.620 3.202 2.522 1.00 97.44 70 CYS A C 1
ATOM 560 O O . CYS A 1 70 ? 1.603 3.956 3.495 1.00 97.44 70 CYS A O 1
ATOM 562 N N . VAL A 1 71 ? 0.494 2.839 1.899 1.00 97.62 71 VAL A N 1
ATOM 563 C CA . VAL A 1 71 ? -0.835 3.303 2.339 1.00 97.62 71 VAL A CA 1
ATOM 564 C C . VAL A 1 71 ? -1.128 2.852 3.773 1.00 97.62 71 VAL A C 1
ATOM 566 O O . VAL A 1 71 ? -1.552 3.657 4.600 1.00 97.62 71 VAL A O 1
ATOM 569 N N . MET A 1 72 ? -0.841 1.593 4.115 1.00 96.81 72 MET A N 1
ATOM 570 C CA . MET A 1 72 ? -1.045 1.098 5.479 1.00 96.81 72 MET A CA 1
ATOM 571 C C . MET A 1 72 ? -0.118 1.769 6.503 1.00 96.81 72 MET A C 1
ATOM 573 O O . MET A 1 72 ? -0.527 1.960 7.644 1.00 96.81 72 MET A O 1
ATOM 577 N N . GLN A 1 73 ? 1.091 2.196 6.118 1.00 95.94 73 GLN A N 1
ATOM 578 C CA . GLN A 1 73 ? 1.945 3.009 6.994 1.00 95.94 73 GLN A CA 1
ATOM 579 C C . GLN A 1 73 ? 1.305 4.373 7.308 1.00 95.94 73 GLN A C 1
ATOM 581 O O . GLN A 1 73 ? 1.415 4.830 8.443 1.00 95.94 73 GLN A O 1
ATOM 586 N N . ILE A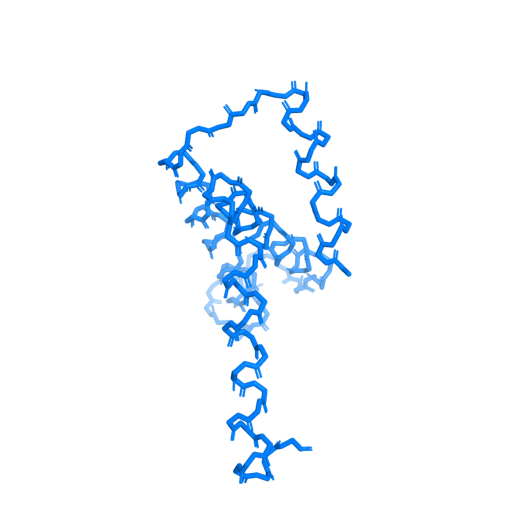 1 74 ? 0.601 5.005 6.357 1.00 96.94 74 ILE A N 1
ATOM 587 C CA . ILE A 1 74 ? -0.174 6.238 6.609 1.00 96.94 74 ILE A CA 1
ATOM 588 C C . ILE A 1 74 ? -1.337 5.962 7.566 1.00 96.94 74 ILE A C 1
ATOM 590 O O . ILE A 1 74 ? -1.522 6.704 8.532 1.00 96.94 74 ILE A O 1
ATOM 594 N N . VAL A 1 75 ? -2.084 4.875 7.340 1.00 96.19 75 VAL A N 1
ATOM 595 C CA . VAL A 1 75 ? -3.180 4.454 8.231 1.00 96.19 75 VAL A CA 1
ATOM 596 C C . VAL A 1 75 ? -2.676 4.272 9.660 1.00 96.19 75 VAL A C 1
ATOM 598 O O . VAL A 1 75 ? -3.282 4.795 10.592 1.00 96.19 75 VAL A O 1
ATOM 601 N N . ASP A 1 76 ? -1.547 3.587 9.839 1.00 93.75 76 ASP A N 1
ATOM 602 C CA . ASP A 1 76 ? -0.950 3.362 11.155 1.00 93.75 76 ASP A CA 1
ATOM 603 C C . ASP A 1 76 ? -0.369 4.649 11.765 1.00 93.75 76 ASP A C 1
ATOM 605 O O . ASP A 1 76 ? -0.482 4.859 12.974 1.00 93.75 76 ASP A O 1
ATOM 609 N N . HIS A 1 77 ? 0.220 5.536 10.953 1.00 95.00 77 HIS A N 1
ATOM 610 C CA . HIS A 1 77 ? 0.771 6.811 11.418 1.00 95.00 77 HIS A CA 1
ATOM 611 C C . HIS A 1 77 ? -0.309 7.714 12.029 1.00 95.00 77 HIS A C 1
ATOM 613 O O . HIS A 1 77 ? -0.082 8.294 13.091 1.00 95.00 77 HIS A O 1
ATOM 619 N N . TYR A 1 78 ? -1.473 7.796 11.380 1.00 96.69 78 TYR A N 1
ATOM 620 C CA . TYR A 1 78 ? -2.595 8.649 11.786 1.00 96.69 78 TYR A CA 1
ATOM 621 C C . TYR A 1 78 ? -3.706 7.911 12.549 1.00 96.69 78 TYR A C 1
ATOM 623 O O . TYR A 1 78 ? -4.706 8.529 12.893 1.00 96.69 78 TYR A O 1
ATOM 631 N N . GLN A 1 79 ? -3.533 6.615 12.833 1.00 95.50 79 GLN A N 1
ATOM 632 C CA . GLN A 1 79 ? -4.504 5.778 13.553 1.00 95.50 79 GLN A CA 1
ATOM 633 C C . GLN A 1 79 ? -5.895 5.724 12.887 1.00 95.50 79 GLN A C 1
ATOM 635 O O . GLN A 1 79 ? -6.919 5.738 13.561 1.00 95.50 79 GLN A O 1
ATOM 640 N N . LEU A 1 80 ? -5.928 5.634 11.554 1.00 96.31 80 LEU A N 1
ATOM 641 C CA . LEU A 1 80 ? -7.151 5.742 10.740 1.00 96.31 80 LEU A CA 1
ATOM 642 C C . LEU A 1 80 ? -7.921 4.422 10.577 1.00 96.31 80 LEU A C 1
ATOM 644 O O . LEU A 1 80 ? -8.752 4.300 9.678 1.00 96.31 80 LEU A O 1
ATOM 648 N N . GLN A 1 81 ? -7.624 3.381 11.359 1.00 94.62 81 GLN A N 1
ATOM 649 C CA . GLN A 1 81 ? -8.178 2.042 11.117 1.00 94.62 81 GLN A CA 1
ATOM 650 C C . GLN A 1 81 ? -9.710 2.025 11.221 1.00 94.62 81 GLN A C 1
ATOM 652 O O . GLN A 1 81 ? -10.371 1.311 10.464 1.00 94.62 81 GLN A O 1
ATOM 657 N N . LYS A 1 82 ? -10.274 2.806 12.148 1.00 96.69 82 LYS A N 1
ATOM 658 C CA . LYS A 1 82 ? -11.721 2.896 12.347 1.00 96.69 82 LYS A CA 1
ATOM 659 C C . LYS A 1 82 ? -12.378 3.679 11.211 1.00 96.69 82 LYS A C 1
ATOM 661 O O . LYS A 1 82 ? -13.298 3.172 10.580 1.00 96.69 82 LYS A O 1
ATOM 666 N N . GLU A 1 83 ? -11.876 4.872 10.926 1.00 98.19 83 GLU A N 1
ATOM 667 C CA . GLU A 1 83 ? -12.402 5.793 9.919 1.00 98.19 83 GLU A CA 1
ATOM 668 C C . GLU A 1 83 ? -12.313 5.186 8.513 1.00 98.19 83 GLU A C 1
ATOM 670 O O . GLU A 1 83 ? -13.251 5.290 7.724 1.00 98.19 83 GLU A O 1
ATOM 675 N N . LEU A 1 84 ? -11.212 4.490 8.206 1.00 96.31 84 LEU A N 1
ATOM 676 C CA . LEU A 1 84 ? -11.057 3.772 6.944 1.00 96.31 84 LEU A CA 1
ATOM 677 C C . LEU A 1 84 ? -12.101 2.660 6.808 1.00 96.31 84 LEU A C 1
ATOM 679 O O . LEU A 1 84 ? -12.706 2.521 5.746 1.00 96.31 84 LEU A O 1
ATOM 683 N N . LYS A 1 85 ? -12.339 1.888 7.876 1.00 96.38 85 LYS A N 1
ATOM 684 C CA . LYS A 1 85 ? -13.365 0.842 7.877 1.00 96.38 85 LYS A CA 1
ATOM 685 C C . LYS A 1 85 ? -14.756 1.436 7.644 1.00 96.38 85 LYS A C 1
ATOM 687 O O . LYS A 1 85 ? -15.472 0.955 6.775 1.00 96.38 85 LYS A O 1
ATOM 692 N N . GLU A 1 86 ? -15.111 2.495 8.366 1.00 98.12 86 GLU A N 1
ATOM 693 C CA . GLU A 1 86 ? -16.405 3.174 8.214 1.00 98.12 86 GLU A CA 1
ATOM 694 C C . GLU A 1 86 ? -16.601 3.727 6.793 1.00 98.12 86 GLU A C 1
ATOM 696 O O . GLU A 1 86 ? -17.687 3.606 6.227 1.00 98.12 86 GLU A O 1
ATOM 701 N N . SER A 1 87 ? -15.546 4.277 6.185 1.00 98.00 87 SER A N 1
ATOM 702 C CA . SER A 1 87 ? -15.567 4.760 4.798 1.00 98.00 87 SER A CA 1
ATOM 703 C C . SER A 1 87 ? -15.795 3.631 3.779 1.00 98.00 87 SER A C 1
ATOM 705 O O . SER A 1 87 ? -16.592 3.776 2.845 1.00 98.00 87 SER A O 1
ATOM 707 N N . ILE A 1 88 ? -15.148 2.475 3.979 1.00 97.00 88 ILE A N 1
ATOM 708 C CA . ILE A 1 88 ? -15.347 1.278 3.146 1.00 97.00 88 ILE A CA 1
ATOM 709 C C . ILE A 1 88 ? -16.775 0.743 3.303 1.00 97.00 88 ILE A C 1
ATOM 711 O O . ILE A 1 88 ? -17.452 0.524 2.300 1.00 97.00 88 ILE A O 1
ATOM 715 N N . ASP A 1 89 ? -17.248 0.573 4.541 1.00 98.19 89 ASP A N 1
ATOM 716 C CA . ASP A 1 89 ? -18.590 0.055 4.840 1.00 98.19 89 ASP A CA 1
ATOM 717 C C . ASP A 1 89 ? -19.676 0.957 4.230 1.00 98.19 89 ASP A C 1
ATOM 719 O O . ASP A 1 89 ? -20.649 0.468 3.649 1.00 98.19 89 ASP A O 1
ATOM 723 N N . LYS A 1 90 ? -19.483 2.281 4.294 1.00 98.31 90 LYS A N 1
ATOM 724 C CA . LYS A 1 90 ? -20.354 3.257 3.634 1.00 98.31 90 LYS A CA 1
ATOM 725 C C . LYS A 1 90 ? -20.380 3.063 2.115 1.00 98.31 90 LYS A C 1
ATOM 727 O O . LYS A 1 90 ? -21.465 2.981 1.551 1.00 98.31 90 LYS A O 1
ATOM 732 N N . SER A 1 91 ? -19.215 2.943 1.476 1.00 97.94 91 SER A N 1
ATOM 733 C CA . SER A 1 91 ? -19.117 2.764 0.018 1.00 97.94 91 SER A CA 1
ATOM 734 C C . SER A 1 91 ? -19.795 1.465 -0.444 1.00 97.94 91 SER A C 1
ATOM 736 O O . SER A 1 91 ? -20.495 1.449 -1.451 1.00 97.94 91 SER A O 1
ATOM 738 N N . ILE A 1 92 ? -19.635 0.372 0.315 1.00 98.12 92 ILE A N 1
ATOM 739 C CA . ILE A 1 92 ? -20.306 -0.910 0.038 1.00 98.12 92 ILE A CA 1
ATOM 740 C C . ILE A 1 92 ? -21.824 -0.758 0.140 1.00 98.12 92 ILE A C 1
ATOM 742 O O . ILE A 1 92 ? -22.550 -1.256 -0.718 1.00 98.12 92 ILE A O 1
ATOM 746 N N . LYS A 1 93 ? -22.308 -0.073 1.182 1.00 97.75 93 LYS A N 1
ATOM 747 C CA . LYS A 1 93 ? -23.738 0.171 1.361 1.00 97.75 93 LYS A CA 1
ATOM 748 C C . LYS A 1 93 ? -24.318 0.976 0.196 1.00 97.75 93 LYS A C 1
ATOM 750 O O . LYS A 1 93 ? -25.343 0.576 -0.338 1.00 97.75 93 LYS A O 1
ATOM 755 N N . GLU A 1 94 ? -23.655 2.060 -0.207 1.00 97.81 94 GLU A N 1
ATOM 756 C CA . GLU A 1 94 ? -24.089 2.902 -1.332 1.00 97.81 94 GLU A CA 1
ATOM 757 C C . GLU A 1 94 ? -24.202 2.086 -2.631 1.00 97.81 94 GLU A C 1
ATOM 759 O O . GLU A 1 94 ? -25.233 2.128 -3.296 1.00 97.81 94 GLU A O 1
ATOM 764 N N . LEU A 1 95 ? -23.209 1.244 -2.935 1.00 97.88 95 LEU A N 1
ATOM 765 C CA . LEU A 1 95 ? -23.256 0.354 -4.101 1.00 97.88 95 LEU A CA 1
ATOM 766 C C . LEU A 1 95 ? -24.364 -0.714 -4.008 1.00 97.88 95 LEU A C 1
ATOM 7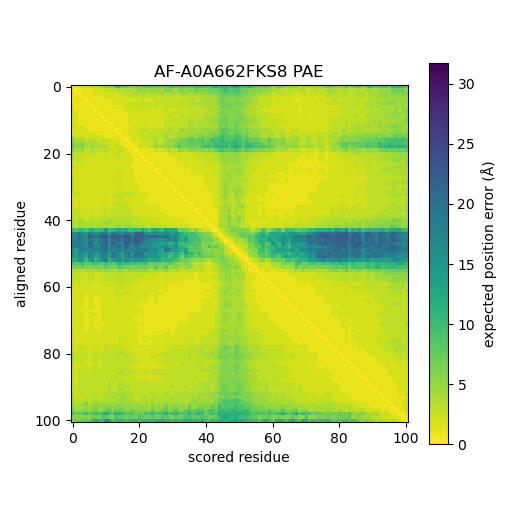68 O O . LEU A 1 95 ? -24.960 -1.071 -5.025 1.00 97.88 95 LEU A O 1
ATOM 772 N N . GLY A 1 96 ? -24.656 -1.222 -2.806 1.00 97.12 96 GLY A N 1
ATOM 773 C CA . GLY A 1 96 ? -25.765 -2.152 -2.569 1.00 97.12 96 GLY A CA 1
ATOM 774 C C . GLY A 1 96 ? -27.141 -1.493 -2.720 1.00 97.12 96 GLY A C 1
ATOM 775 O O . GLY A 1 96 ? -28.044 -2.077 -3.320 1.00 97.12 96 GLY A O 1
ATOM 776 N N . ASP A 1 97 ? -27.292 -0.253 -2.251 1.00 96.69 97 ASP A N 1
ATOM 777 C CA . ASP A 1 97 ? 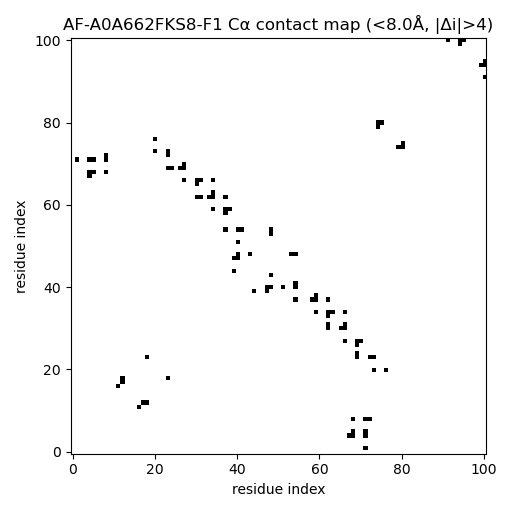-28.510 0.548 -2.425 1.00 96.69 97 ASP A CA 1
ATOM 778 C C . ASP A 1 97 ? -28.766 0.845 -3.923 1.00 96.69 97 ASP A C 1
ATOM 780 O O . ASP A 1 97 ? -29.916 0.855 -4.376 1.00 96.69 97 ASP A O 1
ATOM 784 N N . GLU A 1 98 ? -27.698 0.986 -4.718 1.00 97.00 98 GLU A N 1
ATOM 785 C CA . GLU A 1 98 ? -27.732 1.105 -6.185 1.00 97.00 98 GLU A CA 1
ATOM 786 C C . GLU A 1 98 ? -27.913 -0.234 -6.931 1.00 97.00 98 GLU A C 1
ATOM 788 O O . GLU A 1 98 ? -28.075 -0.238 -8.154 1.00 97.00 98 GLU A O 1
ATOM 793 N N . LYS A 1 99 ? -27.938 -1.374 -6.222 1.00 93.50 99 LYS A N 1
ATOM 794 C CA . LYS A 1 99 ? -28.002 -2.739 -6.788 1.00 93.50 99 LYS A CA 1
ATOM 795 C C . LYS A 1 99 ? -26.834 -3.079 -7.724 1.00 93.50 99 LYS A C 1
ATOM 797 O O . LYS A 1 99 ? -27.002 -3.833 -8.685 1.00 93.50 99 LYS A O 1
ATOM 802 N N . LEU A 1 100 ? -25.661 -2.508 -7.460 1.00 89.00 100 LEU A N 1
ATOM 803 C CA . LEU A 1 100 ? -24.413 -2.802 -8.173 1.00 89.00 100 LEU A CA 1
ATOM 804 C C . LEU A 1 100 ? -23.573 -3.889 -7.479 1.00 89.00 100 LEU A C 1
ATOM 806 O O . LEU A 1 100 ? -22.589 -4.359 -8.053 1.00 89.00 100 LEU A O 1
ATOM 810 N N . LEU A 1 101 ? -23.977 -4.291 -6.270 1.00 85.62 101 LEU A N 1
ATOM 811 C CA . LEU A 1 101 ? -23.485 -5.429 -5.486 1.00 85.62 101 LEU A CA 1
ATOM 812 C C . LEU A 1 101 ? -24.674 -6.295 -5.060 1.00 85.62 101 LEU A C 1
ATOM 814 O O . LEU A 1 101 ? -24.509 -7.535 -5.053 1.00 85.62 101 LEU A O 1
#

Solvent-accessible surface area (backbone atoms only — not comparable to full-atom values): 5656 Å² total; per-residue (Å²): 111,68,68,60,46,52,53,50,51,54,54,46,32,74,73,74,49,82,77,56,71,67,58,41,50,53,48,34,54,50,31,47,51,53,33,50,51,43,50,39,38,64,69,56,58,62,74,50,35,83,72,66,57,77,72,53,70,69,59,45,52,48,30,51,49,51,32,53,43,33,54,51,50,52,34,63,73,70,65,35,67,64,62,52,48,54,53,50,54,50,53,53,50,54,37,43,78,69,68,77,105

Sequence (101 aa):
MLDKINLINKGLEKKFGKEDPFRIMTRLLEECGELAQQVNHFEGSGLKQLKMGEPNKQKLAKEVQDVIRCVMQIVDHYQLQKELKESIDKSIKELGDEKLL

Mean predicted aligned error: 4.19 Å

Secondary structure (DSSP, 8-state):
-HHHHHHHHHHHHHHH-PPPHHHHHHHHHHHHHHHHHHHHHHTT-SHHHHHH-S--HHHHHHHHHHHHHHHHHHHHHHTTHHHHHHHHHHHHHHHHHTT--

Foldseek 3Di:
DVVVLVVVLVVVCVVPNQDDLVVLVVQLVVLVVQLVLLVCCQVVPPCVCVPPPHRDVVSNVVSVSSNSSSVVSVCVVVVCPPVVVVVVVVVVVVCVVVVVD

Radius of gyration: 16.91 Å; Cα contacts (8 Å, |Δi|>4): 55; chains: 1; bounding box: 43×25×41 Å

pLDDT: mean 92.96, std 8.17, range [63.59, 98.56]